Protein AF-A0A9P0M5P2-F1 (afdb_monomer)

Sequence (116 aa):
MSYFNILSQTMSTMWVRGISEVAELLVAIRRLQSFMLNEEFIEHNKPQNNNGADIRAIDSRDALNIKGLTAYWSTGSSDLALKNISLNVKKRQLLGIIGPVGSGKSSLLQTILGTI

Secondary structure (DSSP, 8-state):
-HHHHHHHHHHHHHHHHHHHHHHHHHHHHHHHHHHHTSPP-----------SS--S---TTEEEEEEEEEEESSTT---EEEEEEEEEEETT--------TTSSHHHHHHHHHT--

pLDDT: mean 75.84, std 13.61, range [46.59, 95.81]

Radius of gyration: 28.47 Å; Cα contacts (8 Å, |Δi|>4): 74; chains: 1; bounding box: 52×32×88 Å

Nearest PDB structures (foldseek):
  8iz7-assembly1_A  TM=6.114E-01  e=1.333E-03  Homo sapiens
  8iza-assembly1_A  TM=5.910E-01  e=4.669E-03  Homo sapiens
  8vsi-assembly1_A  TM=6.419E-01  e=3.609E-02  Escherichia coli
  5koy-assembly1_A  TM=8.638E-01  e=6.155E-01  Mus musculus
  7a69-assembly1_A  TM=8.126E-01  e=5.763E-01  Homo sapiens

S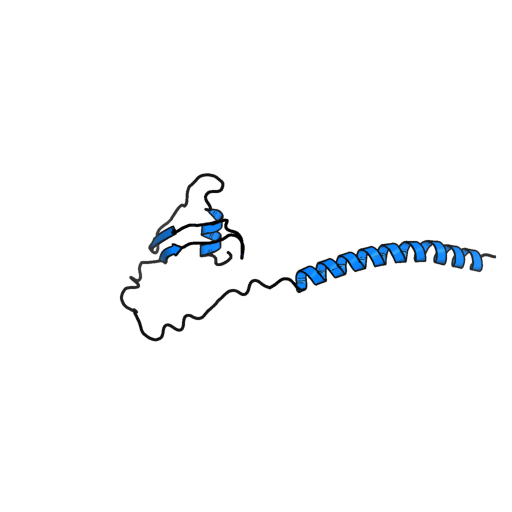olvent-accessible surface area (backbone atoms only — not comparable to full-atom values): 7454 Å² total; per-residue (Å²): 116,68,68,59,52,50,52,51,49,49,54,58,53,51,49,59,49,45,55,53,53,51,53,53,50,52,52,52,50,52,51,51,50,55,60,72,68,47,82,73,85,72,75,82,77,68,78,79,79,78,81,82,81,78,97,74,76,81,55,92,51,63,66,44,83,44,75,61,44,63,43,47,79,45,103,84,52,90,54,66,47,40,74,61,45,66,47,81,40,46,60,98,62,89,85,84,92,83,79,64,93,87,69,26,65,69,52,52,52,33,44,76,73,66,79,90

InterPro domains:
  IPR003439 ABC transporter-like, ATP-binding domain [PF00005] (82-115)
  IPR027417 P-loop containing nucleoside triphosphate hydrolase [G3DSA:3.40.50.300] (29-116)
  IPR027417 P-loop containing nucleoside triphosphate hydrolase [SSF52540] (19-115)
  IPR050173 ATP-binding cassette transporter C-like [PTHR24223] (2-115)

Foldseek 3Di:
DVVVVVVVCCCVPVVVVVVVVVVVVVVVVVVVVVVVPDDDPPLPPPPPPPDDDDPDDPPVFWDDWDFQDWDAPDDPDPHTLDGGDTDTDTPPDDDDDDDDPSNNPVVVVCVVVSND

Mean predicted aligned error: 14.98 Å

Structure (mmCIF, N/CA/C/O backbone):
data_AF-A0A9P0M5P2-F1
#
_entry.id   AF-A0A9P0M5P2-F1
#
loop_
_atom_site.group_PDB
_atom_site.id
_atom_site.type_symbol
_atom_site.label_atom_id
_atom_site.label_alt_id
_atom_site.label_comp_id
_atom_site.label_asym_id
_atom_site.label_entity_id
_atom_site.label_seq_id
_atom_site.pdbx_PDB_ins_code
_atom_site.Cartn_x
_atom_site.Cartn_y
_atom_site.Cartn_z
_atom_site.occupancy
_atom_site.B_iso_or_equiv
_atom_site.auth_seq_id
_atom_site.auth_comp_id
_atom_site.auth_asym_id
_atom_site.auth_atom_id
_atom_site.pdbx_PDB_model_num
ATOM 1 N N . MET A 1 1 ? 29.495 -10.610 -56.060 1.00 60.94 1 MET A N 1
ATOM 2 C CA . MET A 1 1 ? 28.788 -9.340 -55.773 1.00 60.94 1 MET A CA 1
ATOM 3 C C . MET A 1 1 ? 27.605 -9.494 -54.809 1.00 60.94 1 MET A C 1
ATOM 5 O O . MET A 1 1 ? 27.546 -8.730 -53.862 1.00 60.94 1 MET A O 1
ATOM 9 N N . SER A 1 2 ? 26.705 -10.478 -54.958 1.00 74.56 2 SER A N 1
ATOM 10 C CA . SER A 1 2 ? 25.519 -10.617 -54.079 1.00 74.56 2 SER A CA 1
ATOM 11 C C . SER A 1 2 ? 25.825 -10.986 -52.606 1.00 74.56 2 SER A C 1
ATOM 13 O O . SER A 1 2 ? 25.299 -10.343 -51.704 1.00 74.56 2 SER A O 1
ATOM 15 N N . TYR A 1 3 ? 26.739 -11.931 -52.339 1.00 81.94 3 TYR A N 1
ATOM 16 C CA . TYR A 1 3 ? 27.072 -12.359 -50.964 1.00 81.94 3 TYR A CA 1
ATOM 17 C C . TYR A 1 3 ? 27.637 -11.246 -50.074 1.00 81.94 3 TYR A C 1
ATOM 19 O O . TYR A 1 3 ? 27.290 -11.155 -48.901 1.00 81.94 3 TYR A O 1
ATOM 27 N N . PHE A 1 4 ? 28.485 -10.383 -50.636 1.00 86.06 4 PHE A N 1
ATOM 28 C CA . PHE A 1 4 ? 29.075 -9.266 -49.900 1.00 86.06 4 PHE A CA 1
ATOM 29 C C . PHE A 1 4 ? 28.017 -8.227 -49.505 1.00 86.06 4 PHE A C 1
ATOM 31 O O . PHE A 1 4 ? 28.019 -7.748 -48.376 1.00 86.06 4 PHE A O 1
ATOM 38 N N . ASN A 1 5 ? 27.064 -7.941 -50.397 1.00 82.06 5 ASN A N 1
ATOM 39 C CA . ASN A 1 5 ? 25.975 -7.008 -50.112 1.00 82.06 5 ASN A CA 1
ATOM 40 C C . ASN A 1 5 ? 25.025 -7.546 -49.037 1.00 82.06 5 ASN A C 1
ATOM 42 O O . ASN A 1 5 ? 24.620 -6.785 -48.166 1.00 82.06 5 ASN A O 1
ATOM 46 N N . ILE A 1 6 ? 24.724 -8.849 -49.048 1.00 87.38 6 ILE A N 1
ATOM 47 C CA . ILE A 1 6 ? 23.899 -9.478 -48.006 1.00 87.38 6 ILE A CA 1
ATOM 48 C C . ILE A 1 6 ? 24.625 -9.424 -46.659 1.00 87.38 6 ILE A C 1
ATOM 50 O O . ILE A 1 6 ? 24.048 -8.966 -45.681 1.00 87.38 6 ILE A O 1
ATOM 54 N N . LEU A 1 7 ? 25.907 -9.799 -46.607 1.00 85.62 7 LEU A N 1
ATOM 55 C CA . LEU A 1 7 ? 26.704 -9.722 -45.377 1.00 85.62 7 LEU A CA 1
ATOM 56 C C . LEU A 1 7 ? 26.805 -8.289 -44.839 1.00 85.62 7 LEU A C 1
ATOM 58 O O . LEU A 1 7 ? 26.638 -8.078 -43.641 1.00 85.62 7 LEU A O 1
ATOM 62 N N . SER A 1 8 ? 27.035 -7.305 -45.710 1.00 84.31 8 SER A N 1
ATOM 63 C CA . SER A 1 8 ? 27.102 -5.891 -45.327 1.00 84.31 8 SER A CA 1
ATOM 64 C C . SER A 1 8 ? 25.751 -5.373 -44.821 1.00 84.31 8 SER A C 1
ATOM 66 O O . SER A 1 8 ? 25.698 -4.686 -43.800 1.00 84.31 8 SER A O 1
ATOM 68 N N . GLN A 1 9 ? 24.649 -5.770 -45.463 1.00 85.06 9 GLN A N 1
ATOM 69 C CA . GLN A 1 9 ? 23.295 -5.418 -45.041 1.00 85.06 9 GLN A CA 1
ATOM 70 C C . GLN A 1 9 ? 22.941 -6.050 -43.691 1.00 85.06 9 GLN A C 1
ATOM 72 O O . GLN A 1 9 ? 22.476 -5.347 -42.795 1.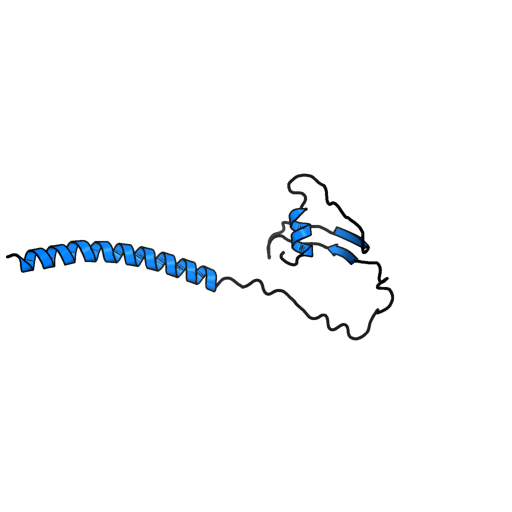00 85.06 9 GLN A O 1
ATOM 77 N N . THR A 1 10 ? 23.201 -7.344 -43.505 1.00 86.06 10 THR A N 1
ATOM 78 C CA . THR A 1 10 ? 22.998 -8.060 -42.238 1.00 86.06 10 THR A CA 1
ATOM 79 C C . THR A 1 10 ? 23.850 -7.456 -41.122 1.00 86.06 10 THR A C 1
ATOM 81 O O . THR A 1 10 ? 23.326 -7.174 -40.048 1.00 86.06 10 THR A O 1
ATOM 84 N N . MET A 1 11 ? 25.132 -7.174 -41.376 1.00 84.88 11 MET A N 1
ATOM 85 C CA . MET A 1 11 ? 26.033 -6.593 -40.375 1.00 84.88 11 MET A CA 1
ATOM 86 C C . MET A 1 11 ? 25.681 -5.151 -40.028 1.00 84.88 11 MET A C 1
ATOM 88 O O . MET A 1 11 ? 25.771 -4.785 -38.869 1.00 84.88 11 MET A O 1
ATOM 92 N N . SER A 1 12 ? 25.238 -4.325 -40.976 1.00 85.88 12 SER A N 1
ATOM 93 C CA . SER A 1 12 ? 24.833 -2.953 -40.654 1.00 85.88 12 SER A CA 1
ATOM 94 C C . SER A 1 12 ? 23.482 -2.907 -39.931 1.00 85.88 12 SER A C 1
ATOM 96 O O . SER A 1 12 ? 23.326 -2.170 -38.960 1.00 85.88 12 SER A O 1
ATOM 98 N N . THR A 1 13 ? 22.512 -3.723 -40.351 1.00 84.12 13 THR A N 1
ATOM 99 C CA . THR A 1 13 ? 21.137 -3.636 -39.830 1.00 84.12 13 THR A CA 1
ATOM 100 C C . THR A 1 13 ? 20.912 -4.461 -38.565 1.00 84.12 13 THR A C 1
ATOM 102 O O . THR A 1 13 ? 20.309 -3.955 -37.620 1.00 84.12 13 THR A O 1
ATOM 105 N N . MET A 1 14 ? 21.418 -5.699 -38.492 1.00 85.94 14 MET A N 1
ATOM 106 C CA . MET A 1 14 ? 21.240 -6.547 -37.306 1.00 85.94 14 MET A CA 1
ATOM 107 C C . MET A 1 14 ? 22.134 -6.108 -36.149 1.00 85.94 14 MET A C 1
ATOM 109 O O . MET A 1 14 ? 21.719 -6.219 -35.002 1.00 85.94 14 MET A O 1
ATOM 113 N N . TRP A 1 15 ? 23.326 -5.569 -36.421 1.00 86.50 15 TRP A N 1
ATOM 114 C CA . TRP A 1 15 ? 24.231 -5.099 -35.368 1.00 86.50 15 TRP A CA 1
ATOM 115 C C . TRP A 1 15 ? 23.701 -3.853 -34.662 1.00 86.50 15 TRP A C 1
ATOM 117 O O . TRP A 1 15 ? 23.620 -3.820 -33.436 1.00 86.50 15 TRP A O 1
ATOM 127 N N . VAL A 1 16 ? 23.293 -2.838 -35.433 1.00 87.12 16 VAL A N 1
ATOM 128 C CA . VAL A 1 16 ? 22.743 -1.596 -34.869 1.00 87.12 16 VAL A CA 1
ATOM 129 C C . VAL A 1 16 ? 21.468 -1.895 -34.084 1.00 87.12 16 VAL A C 1
ATOM 131 O O . VAL A 1 16 ? 21.314 -1.422 -32.961 1.00 87.12 16 VAL A O 1
ATOM 134 N N . ARG A 1 17 ? 20.595 -2.749 -34.630 1.00 87.88 17 ARG A N 1
ATOM 135 C CA . ARG A 1 17 ? 19.374 -3.183 -33.947 1.00 87.88 17 ARG A CA 1
ATOM 136 C C . ARG A 1 17 ? 19.664 -4.019 -32.697 1.00 87.88 17 ARG A C 1
ATOM 138 O O . ARG A 1 17 ? 19.031 -3.803 -31.669 1.00 87.88 17 ARG A O 1
ATOM 145 N N . GLY A 1 18 ? 20.646 -4.916 -32.759 1.00 91.38 18 GLY A N 1
ATOM 146 C CA . GLY A 1 18 ? 21.045 -5.760 -31.634 1.00 91.38 18 GLY A CA 1
ATOM 147 C C . GLY A 1 18 ? 21.552 -4.952 -30.442 1.00 91.38 18 GLY A C 1
ATOM 148 O O . GLY A 1 18 ? 21.198 -5.257 -29.309 1.00 91.38 18 GLY A O 1
ATOM 149 N N . ILE A 1 19 ? 22.310 -3.875 -30.674 1.00 89.44 19 ILE A N 1
ATOM 150 C CA . ILE A 1 19 ? 22.756 -2.979 -29.593 1.00 89.44 19 ILE A CA 1
ATOM 151 C C . ILE A 1 19 ? 21.556 -2.333 -28.884 1.00 89.44 19 ILE A C 1
ATOM 153 O O . ILE A 1 19 ? 21.537 -2.267 -27.653 1.00 89.44 19 ILE A O 1
ATOM 157 N N . SER A 1 20 ? 20.547 -1.887 -29.636 1.00 91.75 20 SER A N 1
ATOM 158 C CA . SER A 1 20 ? 19.327 -1.302 -29.067 1.00 91.75 20 SER A CA 1
ATOM 159 C C . SER A 1 20 ? 18.511 -2.321 -28.267 1.00 91.75 20 SER A C 1
ATOM 161 O O . SER A 1 20 ? 18.119 -2.032 -27.139 1.00 91.75 20 SER A O 1
ATOM 163 N N . GLU A 1 21 ? 18.318 -3.530 -28.798 1.00 93.31 21 GLU A N 1
ATOM 164 C CA . GLU A 1 21 ? 17.579 -4.599 -28.108 1.00 93.31 21 GLU A CA 1
ATOM 165 C C . GLU A 1 21 ? 18.308 -5.066 -26.833 1.00 93.31 21 GLU A C 1
ATOM 167 O O . GLU A 1 21 ? 17.681 -5.287 -25.796 1.00 93.31 21 GLU A O 1
ATOM 172 N N . VAL A 1 22 ? 19.645 -5.133 -26.855 1.00 94.56 22 VAL A N 1
ATOM 173 C CA . VAL A 1 22 ? 20.452 -5.428 -25.658 1.00 94.56 22 VAL A CA 1
ATOM 174 C C . VAL A 1 22 ? 20.316 -4.319 -24.613 1.00 94.56 22 VAL A C 1
ATOM 176 O O . VAL A 1 22 ? 20.211 -4.617 -23.423 1.00 94.56 22 VAL A O 1
ATOM 179 N N . ALA A 1 23 ? 20.280 -3.048 -25.020 1.00 94.31 23 ALA A N 1
ATOM 180 C CA . ALA A 1 23 ? 20.084 -1.940 -24.088 1.00 94.31 23 ALA A CA 1
ATOM 181 C C . ALA A 1 23 ? 18.717 -2.017 -23.384 1.00 94.31 23 ALA A C 1
ATOM 183 O O . ALA A 1 23 ? 18.644 -1.863 -22.162 1.00 94.31 23 ALA A O 1
ATOM 184 N N . GLU A 1 24 ? 17.648 -2.317 -24.125 1.00 93.88 24 GLU A N 1
ATOM 185 C CA . GLU A 1 24 ? 16.308 -2.515 -23.559 1.00 93.88 24 GLU A CA 1
ATOM 186 C C . GLU A 1 24 ? 16.259 -3.715 -22.608 1.00 93.88 24 GLU A C 1
ATOM 188 O O . GLU A 1 24 ? 15.739 -3.605 -21.491 1.00 93.88 24 GLU A O 1
ATOM 193 N N . LEU A 1 25 ? 16.874 -4.836 -22.998 1.00 95.81 25 LEU A N 1
ATOM 194 C CA . LEU A 1 25 ? 16.976 -6.025 -22.156 1.00 95.81 25 LEU A CA 1
ATOM 195 C C . LEU A 1 25 ? 17.718 -5.725 -20.846 1.00 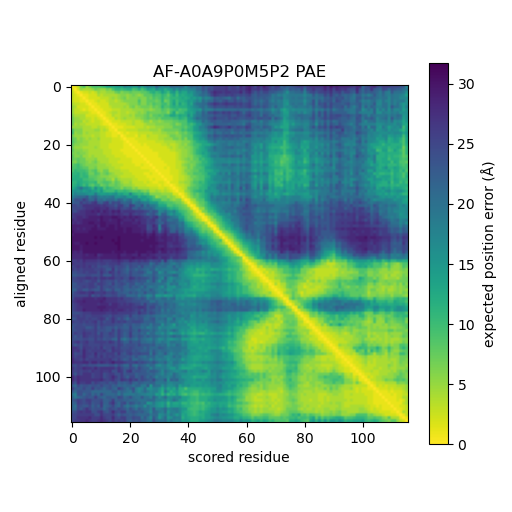95.81 25 LEU A C 1
ATOM 197 O O . LEU A 1 25 ? 17.277 -6.144 -19.777 1.00 95.81 25 LEU A O 1
ATOM 201 N N . LEU A 1 26 ? 18.811 -4.960 -20.896 1.00 95.31 26 LEU A N 1
ATOM 202 C CA . LEU A 1 26 ? 19.564 -4.572 -19.700 1.00 95.31 26 LEU A CA 1
ATOM 203 C C . LEU A 1 26 ? 18.728 -3.710 -18.747 1.00 95.31 26 LEU A C 1
ATOM 205 O O . LEU A 1 26 ? 18.820 -3.882 -17.530 1.00 95.31 26 LEU A O 1
ATOM 209 N N . VAL A 1 27 ? 17.886 -2.812 -19.265 1.00 94.00 27 VAL A N 1
ATOM 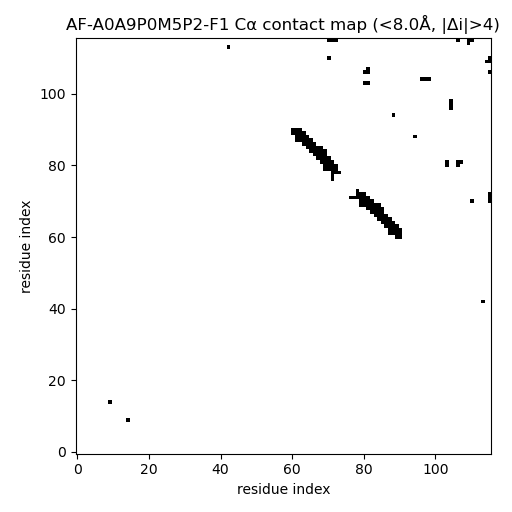210 C CA . VAL A 1 27 ? 16.949 -2.034 -18.436 1.00 94.00 27 VAL A CA 1
ATOM 211 C C . VAL A 1 27 ? 15.894 -2.945 -17.811 1.00 94.00 27 VAL A C 1
ATOM 213 O O . VAL A 1 27 ? 15.600 -2.805 -16.621 1.00 94.00 27 VAL A O 1
ATOM 216 N N . ALA A 1 28 ? 15.352 -3.896 -18.574 1.00 95.00 28 ALA A N 1
ATOM 217 C CA . ALA A 1 28 ? 14.388 -4.867 -18.064 1.00 95.00 28 ALA A CA 1
ATOM 218 C C . ALA A 1 28 ? 14.990 -5.736 -16.945 1.00 95.00 28 ALA A C 1
ATOM 220 O O . ALA A 1 28 ? 14.384 -5.873 -15.881 1.00 95.00 28 ALA A O 1
ATOM 221 N N . ILE A 1 29 ? 16.216 -6.236 -17.131 1.00 94.38 29 ILE A N 1
ATOM 222 C CA . ILE A 1 29 ? 16.944 -7.013 -16.117 1.00 94.38 29 ILE A CA 1
ATOM 223 C C . ILE A 1 29 ? 17.214 -6.165 -14.875 1.00 94.38 29 ILE A C 1
ATOM 225 O O . ILE A 1 29 ? 16.973 -6.628 -13.766 1.00 94.38 29 ILE A O 1
ATOM 229 N N . ARG A 1 30 ? 17.650 -4.908 -15.029 1.00 90.38 30 ARG A N 1
ATOM 230 C CA . ARG A 1 30 ? 17.863 -4.000 -13.887 1.00 90.38 30 ARG A CA 1
ATOM 231 C C . ARG A 1 30 ? 16.586 -3.777 -13.080 1.00 90.38 30 ARG A C 1
ATOM 233 O O . ARG A 1 30 ? 16.641 -3.750 -11.855 1.00 90.38 30 ARG A O 1
ATOM 240 N N . ARG A 1 31 ? 15.436 -3.646 -13.748 1.00 89.62 31 ARG A N 1
ATOM 241 C CA . ARG A 1 31 ? 14.133 -3.526 -13.075 1.00 89.62 31 ARG A CA 1
ATOM 242 C C . ARG A 1 31 ? 13.765 -4.807 -12.328 1.00 89.62 31 ARG A C 1
ATOM 244 O O . ARG A 1 31 ? 13.375 -4.723 -11.167 1.00 89.62 31 ARG A O 1
ATOM 251 N N . LEU A 1 32 ? 13.946 -5.977 -12.940 1.00 89.81 32 LEU A N 1
ATOM 252 C CA . LEU A 1 32 ? 13.725 -7.263 -12.264 1.00 89.81 32 LEU A CA 1
ATOM 253 C C . LEU A 1 32 ? 14.654 -7.442 -11.064 1.00 89.81 32 LEU A C 1
ATOM 255 O O . LEU A 1 32 ? 14.200 -7.825 -9.993 1.00 89.81 32 LEU A O 1
ATOM 259 N N . GLN A 1 33 ? 15.928 -7.089 -11.216 1.00 89.81 33 GLN A N 1
ATOM 260 C CA . GLN A 1 33 ? 16.892 -7.101 -10.127 1.00 89.81 33 GLN A CA 1
ATOM 261 C C . GLN A 1 33 ? 16.434 -6.184 -8.989 1.00 89.81 33 GLN A C 1
ATOM 263 O O . GLN A 1 33 ? 16.457 -6.612 -7.843 1.00 89.81 33 GLN A O 1
ATOM 268 N N . SER A 1 34 ? 15.970 -4.964 -9.292 1.00 83.44 34 SER A N 1
ATOM 269 C CA . SER A 1 34 ? 15.445 -4.055 -8.266 1.00 83.44 34 SER A CA 1
ATOM 270 C C . SER A 1 34 ? 14.212 -4.614 -7.558 1.00 83.44 34 SER A C 1
ATOM 272 O O . SER A 1 34 ? 14.079 -4.432 -6.359 1.00 83.44 34 SER A O 1
ATOM 274 N N . PHE A 1 35 ? 13.348 -5.344 -8.269 1.00 83.75 35 PHE A N 1
ATOM 275 C CA . PHE A 1 35 ? 12.196 -6.005 -7.665 1.00 83.75 35 PHE A CA 1
ATOM 276 C C . PHE A 1 35 ? 12.614 -7.156 -6.743 1.00 83.75 35 PHE A C 1
ATOM 278 O O . PHE A 1 35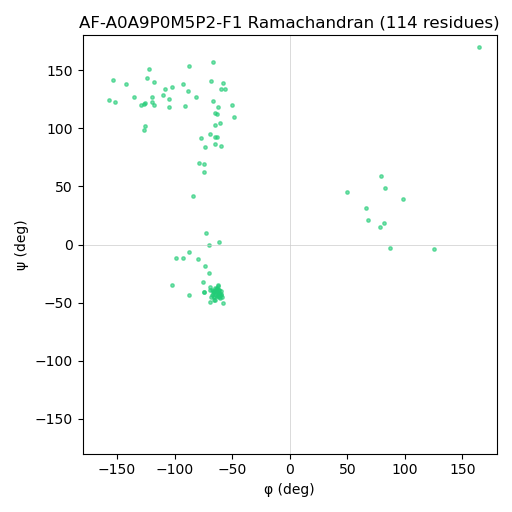 ? 12.119 -7.240 -5.627 1.00 83.75 35 PHE A O 1
ATOM 285 N N . MET A 1 36 ? 13.549 -8.003 -7.182 1.00 83.56 36 MET A N 1
ATOM 286 C CA . MET A 1 36 ? 14.039 -9.140 -6.392 1.00 83.56 36 MET A CA 1
ATOM 287 C C . MET A 1 36 ? 14.898 -8.731 -5.189 1.00 83.56 36 MET A C 1
ATOM 289 O O . MET A 1 36 ? 15.016 -9.502 -4.245 1.00 83.56 36 MET A O 1
ATOM 293 N N . LEU A 1 37 ? 15.530 -7.554 -5.236 1.00 80.31 37 LEU A N 1
ATOM 294 C CA . LEU A 1 37 ? 16.310 -6.992 -4.127 1.00 80.31 37 LEU A CA 1
ATOM 295 C C . LEU A 1 37 ? 15.473 -6.168 -3.147 1.00 80.31 37 LEU A C 1
ATOM 297 O O . LEU A 1 37 ? 16.016 -5.733 -2.133 1.00 80.31 37 LEU A O 1
ATOM 301 N N . ASN A 1 38 ? 14.191 -5.928 -3.432 1.00 73.75 38 ASN A N 1
ATOM 302 C CA . ASN A 1 38 ? 13.316 -5.303 -2.452 1.00 73.75 38 ASN A CA 1
ATOM 303 C C . ASN A 1 38 ? 13.079 -6.274 -1.293 1.00 73.75 38 ASN A C 1
ATOM 305 O O . ASN A 1 38 ? 12.911 -7.475 -1.498 1.00 73.75 38 ASN A O 1
ATOM 309 N N . GLU A 1 39 ? 13.050 -5.739 -0.077 1.00 68.50 39 GLU A N 1
ATOM 310 C CA . GLU A 1 39 ? 12.695 -6.508 1.108 1.00 68.50 39 GLU A CA 1
ATOM 311 C C . GLU A 1 39 ? 11.248 -6.994 0.959 1.00 68.50 39 GLU A C 1
ATOM 313 O O . GLU A 1 39 ? 10.317 -6.196 0.822 1.00 68.50 39 GLU A O 1
ATOM 318 N N . GLU A 1 40 ? 11.055 -8.315 0.939 1.00 62.00 40 GLU A N 1
ATOM 319 C CA . GLU A 1 40 ? 9.722 -8.886 1.079 1.00 62.00 40 GLU A CA 1
ATOM 320 C C . GLU A 1 40 ? 9.160 -8.429 2.424 1.00 62.00 40 GLU A C 1
ATOM 322 O O . GLU A 1 40 ? 9.852 -8.464 3.444 1.00 62.00 40 GLU A O 1
ATOM 327 N N . PHE A 1 41 ? 7.909 -7.968 2.429 1.00 54.62 41 PHE A N 1
ATOM 328 C CA . PHE A 1 41 ? 7.222 -7.589 3.655 1.00 54.62 41 PHE A CA 1
ATOM 329 C C . PHE A 1 41 ? 7.050 -8.863 4.489 1.00 54.62 41 PHE A C 1
ATOM 331 O O . PHE A 1 41 ? 6.119 -9.640 4.279 1.00 54.62 41 PHE A O 1
ATOM 338 N N . ILE A 1 42 ? 8.009 -9.126 5.380 1.00 57.28 42 ILE A N 1
ATOM 339 C CA . ILE A 1 42 ? 7.955 -10.247 6.309 1.00 57.28 42 ILE A CA 1
ATOM 340 C C . ILE A 1 42 ? 6.775 -9.959 7.224 1.00 57.28 42 ILE A C 1
ATOM 342 O O . ILE A 1 42 ? 6.856 -9.119 8.124 1.00 57.28 42 ILE A O 1
ATOM 346 N N . GLU A 1 43 ? 5.671 -10.657 6.972 1.00 55.25 43 GLU A N 1
ATOM 347 C CA . GLU A 1 43 ? 4.563 -10.775 7.900 1.00 55.25 43 GLU A CA 1
ATOM 348 C C . GLU A 1 43 ? 5.175 -11.143 9.254 1.00 55.25 43 GLU A C 1
ATOM 350 O O . GLU A 1 43 ? 5.741 -12.225 9.431 1.00 55.25 43 GLU A O 1
ATOM 355 N N . HIS A 1 44 ? 5.152 -10.202 10.201 1.00 53.62 44 HIS A N 1
ATOM 356 C CA . HIS A 1 44 ? 5.667 -10.403 11.550 1.00 53.62 44 HIS A CA 1
ATOM 357 C C . HIS A 1 44 ? 4.668 -11.286 12.304 1.00 53.62 44 HIS A C 1
ATOM 359 O O . HIS A 1 44 ? 4.061 -10.890 13.297 1.00 53.62 44 HIS A O 1
ATOM 365 N N . ASN A 1 45 ? 4.482 -12.509 11.815 1.00 52.59 45 ASN A N 1
ATOM 366 C CA . ASN A 1 45 ? 3.763 -13.570 12.478 1.00 52.59 45 ASN A CA 1
ATOM 367 C C . ASN A 1 45 ? 4.681 -14.069 13.598 1.00 52.59 45 ASN A C 1
ATOM 369 O O . ASN A 1 45 ? 5.278 -15.140 13.536 1.00 52.59 45 ASN A O 1
ATOM 373 N N . LYS A 1 46 ? 4.877 -13.228 14.621 1.00 46.59 46 LYS A N 1
ATOM 374 C CA . LYS A 1 46 ? 5.326 -13.714 15.918 1.00 46.59 46 LYS A CA 1
ATOM 375 C C . LYS A 1 46 ? 4.182 -14.589 16.418 1.00 46.59 46 LYS A C 1
ATOM 377 O O . LYS A 1 46 ? 3.134 -14.028 16.748 1.00 46.59 46 LYS A O 1
ATOM 382 N N . PRO A 1 47 ? 4.346 -15.918 16.549 1.00 48.00 47 PRO A N 1
ATOM 383 C CA . PRO A 1 47 ? 3.497 -16.639 17.469 1.00 48.00 47 PRO A CA 1
ATOM 384 C C . PRO A 1 47 ? 3.777 -16.013 18.835 1.00 48.00 47 PRO A C 1
ATOM 386 O O . PRO A 1 47 ? 4.850 -16.203 19.413 1.00 48.00 47 PRO A O 1
ATOM 389 N N . GLN A 1 48 ? 2.850 -15.192 19.334 1.00 49.97 48 GLN A N 1
ATOM 390 C CA . GLN A 1 48 ? 2.825 -14.883 20.751 1.00 49.97 48 GLN A CA 1
ATOM 391 C C . GLN A 1 48 ? 2.560 -16.205 21.463 1.00 49.97 48 GLN A C 1
ATOM 393 O O . GLN A 1 48 ? 1.429 -16.659 21.618 1.00 49.97 48 GLN A O 1
ATOM 398 N N . ASN A 1 49 ? 3.663 -16.851 21.828 1.00 47.59 49 ASN A N 1
ATOM 399 C CA . ASN A 1 49 ? 3.731 -17.890 22.824 1.00 47.59 49 ASN A CA 1
ATOM 400 C C . ASN A 1 49 ? 3.246 -17.279 24.144 1.00 47.59 49 ASN A C 1
ATOM 402 O O . ASN A 1 49 ? 4.034 -16.766 24.939 1.00 47.59 49 ASN A O 1
ATOM 406 N N . ASN A 1 50 ? 1.930 -17.280 24.340 1.00 50.56 50 ASN A N 1
ATOM 407 C CA . ASN A 1 50 ? 1.295 -16.877 25.583 1.00 50.56 50 ASN A CA 1
ATOM 408 C C . ASN A 1 50 ? 1.406 -18.025 26.587 1.00 50.56 50 ASN A C 1
ATOM 410 O O . ASN A 1 50 ? 0.421 -18.668 26.950 1.00 50.56 50 ASN A O 1
ATOM 414 N N . ASN A 1 51 ? 2.626 -18.264 27.060 1.00 51.62 51 ASN A N 1
ATOM 415 C CA . ASN A 1 51 ? 2.837 -18.958 28.316 1.00 51.62 51 ASN A CA 1
ATOM 416 C C . ASN A 1 51 ? 2.366 -18.040 29.455 1.00 51.62 51 ASN A C 1
ATOM 418 O O . ASN A 1 51 ? 3.111 -17.195 29.940 1.00 51.62 51 ASN A O 1
ATOM 422 N N . GLY A 1 52 ? 1.118 -18.235 29.887 1.00 53.19 52 GLY A N 1
ATOM 423 C CA . GLY A 1 52 ? 0.753 -18.084 31.295 1.00 53.19 52 GLY A CA 1
ATOM 424 C C . GLY A 1 52 ? 0.465 -16.682 31.839 1.00 53.19 52 GLY A C 1
ATOM 425 O O . GLY A 1 52 ? 0.933 -16.381 32.930 1.00 53.19 52 GLY A O 1
ATOM 426 N N . ALA A 1 53 ? -0.367 -15.869 31.182 1.00 52.66 53 ALA A N 1
ATOM 427 C CA . ALA A 1 53 ? -1.140 -14.839 31.887 1.00 52.66 53 ALA A CA 1
ATOM 428 C C . ALA A 1 53 ? -2.400 -14.431 31.100 1.00 52.66 53 ALA A C 1
ATOM 430 O O . ALA A 1 53 ? -2.312 -14.002 29.957 1.00 52.66 53 ALA A O 1
ATOM 431 N N . ASP A 1 54 ? -3.556 -14.549 31.759 1.00 49.06 54 ASP A N 1
ATOM 432 C CA . ASP A 1 54 ? -4.873 -14.002 31.388 1.00 49.06 54 ASP A CA 1
ATOM 433 C C . ASP A 1 54 ? -5.738 -14.712 30.322 1.00 49.06 54 ASP A C 1
ATOM 435 O O . ASP A 1 54 ? -6.254 -14.130 29.374 1.00 49.06 54 ASP A O 1
ATOM 439 N N . ILE A 1 55 ? -6.074 -15.979 30.594 1.00 55.69 55 ILE A N 1
ATOM 440 C CA . ILE A 1 55 ? -7.283 -16.655 30.064 1.00 55.69 55 ILE A CA 1
ATOM 441 C C . ILE A 1 55 ? -8.506 -16.315 30.948 1.00 55.69 55 ILE A C 1
ATOM 443 O O . ILE A 1 55 ? -9.306 -17.173 31.322 1.00 55.69 55 ILE A O 1
ATOM 447 N N . ARG A 1 56 ? -8.645 -15.057 31.375 1.00 50.72 56 ARG A N 1
ATOM 448 C CA . ARG A 1 56 ? -9.790 -14.590 32.167 1.00 50.72 56 ARG A CA 1
ATOM 449 C C . ARG A 1 56 ? -10.389 -13.371 31.477 1.00 50.72 56 ARG A C 1
ATOM 451 O O . ARG A 1 56 ? -9.914 -12.263 31.658 1.00 50.72 56 ARG A O 1
ATOM 458 N N . ALA A 1 57 ? -11.458 -13.623 30.715 1.00 50.72 57 ALA A N 1
ATOM 459 C CA . ALA A 1 57 ? -12.327 -12.653 30.032 1.00 50.72 57 ALA A CA 1
ATOM 460 C C . ALA A 1 57 ? -12.083 -12.385 28.533 1.00 50.72 57 ALA A C 1
ATOM 462 O O . ALA A 1 57 ? -12.337 -11.279 28.061 1.00 50.72 57 ALA A O 1
ATOM 463 N N . ILE A 1 58 ? -11.761 -13.409 27.732 1.00 56.16 58 ILE A N 1
ATOM 464 C CA . ILE A 1 58 ? -12.339 -13.436 26.377 1.00 56.16 58 ILE A CA 1
ATOM 465 C C . ILE A 1 58 ? -13.812 -13.810 26.569 1.00 56.16 58 ILE A C 1
ATOM 467 O O . ILE A 1 58 ? -14.178 -14.988 26.531 1.00 56.16 58 ILE A O 1
ATOM 471 N N . ASP A 1 59 ? -14.657 -12.818 26.871 1.00 57.09 59 ASP A N 1
ATOM 472 C CA . ASP A 1 59 ? -16.100 -12.983 26.716 1.00 57.09 59 ASP A CA 1
ATOM 473 C C . ASP A 1 59 ? -16.295 -13.517 25.296 1.00 57.09 59 ASP A C 1
ATOM 475 O O . ASP A 1 59 ? -15.862 -12.908 24.316 1.00 57.09 59 ASP A O 1
ATOM 479 N N . SER A 1 60 ? -16.885 -14.706 25.171 1.00 59.78 60 SER A N 1
ATOM 480 C CA . SER A 1 60 ? -17.013 -15.432 23.901 1.00 59.78 60 SER A CA 1
ATOM 481 C C . SER A 1 60 ? -17.832 -14.665 22.851 1.00 59.78 60 SER A C 1
ATOM 483 O O . SER A 1 60 ? -18.057 -15.176 21.752 1.00 59.78 60 SER A O 1
ATOM 485 N N . ARG A 1 61 ? -18.276 -13.454 23.197 1.00 64.88 61 ARG A N 1
ATOM 486 C CA . ARG A 1 61 ? -19.051 -12.484 22.437 1.00 64.88 61 ARG A CA 1
ATOM 487 C C . ARG A 1 61 ? -18.218 -11.377 21.797 1.00 64.88 61 ARG A C 1
ATOM 489 O O . ARG A 1 61 ? -18.782 -10.705 20.945 1.00 64.88 61 ARG A O 1
ATOM 496 N N . ASP A 1 62 ? -16.941 -11.194 22.119 1.00 70.25 62 ASP A N 1
ATOM 497 C CA . ASP A 1 62 ? -16.120 -10.161 21.470 1.00 70.25 62 ASP A CA 1
ATOM 498 C C . ASP A 1 62 ? -15.463 -10.718 20.192 1.00 70.25 62 ASP A C 1
ATOM 500 O O . ASP A 1 62 ? -14.967 -11.847 20.165 1.00 70.25 62 ASP A O 1
ATOM 504 N N . ALA A 1 63 ? -15.550 -9.965 19.092 1.00 75.06 63 ALA A N 1
ATOM 505 C CA . ALA A 1 63 ? -15.008 -10.331 17.779 1.00 75.06 63 ALA A CA 1
ATOM 506 C C . ALA A 1 63 ? -13.691 -9.607 17.476 1.00 75.06 63 ALA A C 1
ATOM 508 O O . ALA A 1 63 ? -12.814 -10.183 16.840 1.00 75.06 63 ALA A O 1
ATOM 509 N N . LEU A 1 64 ? -13.555 -8.356 17.924 1.00 77.56 64 LEU A N 1
ATOM 510 C CA . LEU A 1 64 ? -12.377 -7.529 17.684 1.00 77.56 64 LEU A CA 1
ATOM 511 C C . LEU A 1 64 ? -12.213 -6.527 18.830 1.00 77.56 64 LEU A C 1
ATOM 513 O O . LEU A 1 64 ? -13.111 -5.728 19.078 1.00 77.56 64 LEU A O 1
ATOM 517 N N . ASN A 1 65 ? -11.069 -6.550 19.510 1.00 81.06 65 ASN A N 1
ATOM 518 C CA . ASN A 1 65 ? -10.732 -5.597 20.567 1.00 81.06 65 ASN A CA 1
ATOM 519 C C . ASN A 1 65 ? -9.382 -4.954 20.243 1.00 81.06 65 ASN A C 1
ATOM 521 O O . ASN A 1 65 ? -8.330 -5.561 20.425 1.00 81.06 65 ASN A O 1
ATOM 525 N N . ILE A 1 66 ? -9.431 -3.730 19.733 1.00 80.94 66 ILE A N 1
ATOM 526 C CA . ILE A 1 66 ? -8.274 -2.910 19.395 1.00 80.94 66 ILE A CA 1
ATOM 527 C C . ILE A 1 66 ? -8.153 -1.843 20.479 1.00 80.94 66 ILE A C 1
ATOM 529 O O . ILE A 1 66 ? -9.101 -1.094 20.717 1.00 80.94 66 ILE A O 1
ATOM 533 N N . LYS A 1 67 ? -6.991 -1.744 21.128 1.00 81.25 67 LYS A N 1
ATOM 534 C CA . LYS A 1 67 ? -6.695 -0.697 22.114 1.00 81.25 67 LYS A CA 1
ATOM 535 C C . LYS A 1 67 ? -5.413 0.023 21.721 1.00 81.25 67 LYS A C 1
ATOM 537 O O . LYS A 1 67 ? -4.367 -0.608 21.619 1.00 81.25 67 LYS A O 1
ATOM 542 N N . GLY A 1 68 ? -5.506 1.335 21.523 1.00 77.19 68 GLY A N 1
ATOM 543 C CA . GLY A 1 68 ? -4.345 2.198 21.293 1.00 77.19 68 GLY A CA 1
ATOM 544 C C . GLY A 1 68 ? -3.585 1.951 19.987 1.00 77.19 68 GLY A C 1
ATOM 545 O O . GLY A 1 68 ? -2.374 2.160 19.940 1.00 77.19 68 GLY A O 1
ATOM 546 N N . LEU A 1 69 ? -4.271 1.530 18.921 1.00 75.88 69 LEU A N 1
ATOM 547 C CA . LEU A 1 69 ? -3.635 1.255 17.633 1.00 75.88 69 LEU A CA 1
ATOM 548 C C . LEU A 1 69 ? -3.093 2.539 17.007 1.00 75.88 69 LEU A C 1
ATOM 550 O O . LEU A 1 69 ? -3.834 3.500 16.779 1.00 75.88 69 LEU A O 1
ATOM 554 N N . THR A 1 70 ? -1.798 2.527 16.714 1.00 78.81 70 THR A N 1
ATOM 555 C CA . THR A 1 70 ? -1.100 3.592 15.996 1.00 78.81 70 THR A CA 1
ATOM 556 C C . THR A 1 70 ? -0.379 2.952 14.820 1.00 78.81 70 THR A C 1
ATOM 558 O O . THR A 1 70 ? 0.419 2.043 15.027 1.00 78.81 70 THR A O 1
ATOM 561 N N . ALA A 1 71 ? -0.702 3.388 13.604 1.00 74.62 71 ALA A N 1
ATOM 562 C CA . ALA A 1 71 ? -0.168 2.828 12.365 1.00 74.62 71 ALA A CA 1
ATOM 563 C C . ALA A 1 71 ? 0.489 3.929 11.532 1.00 74.62 71 ALA A C 1
ATOM 565 O O . ALA A 1 71 ? 0.000 5.065 11.487 1.00 74.62 71 ALA A O 1
ATOM 566 N N . TYR A 1 72 ? 1.580 3.575 10.862 1.00 78.25 72 TYR A N 1
ATOM 567 C CA . TYR A 1 72 ? 2.386 4.468 10.036 1.00 78.25 72 TYR A CA 1
ATOM 568 C C . TYR A 1 72 ? 2.357 3.955 8.599 1.00 78.25 72 TYR A C 1
ATOM 570 O O . TYR A 1 72 ? 2.414 2.752 8.383 1.00 78.25 72 TYR A O 1
ATOM 578 N N . TRP A 1 73 ? 2.260 4.851 7.616 1.00 71.19 73 TRP A N 1
ATOM 579 C CA . TRP A 1 73 ? 2.175 4.439 6.205 1.00 71.19 73 TRP A CA 1
ATOM 580 C C . TRP A 1 73 ? 3.500 3.923 5.628 1.00 71.19 73 TRP A C 1
ATOM 582 O O . TRP A 1 73 ? 3.507 3.288 4.579 1.00 71.19 73 TRP A O 1
ATOM 592 N N . SER A 1 74 ? 4.628 4.228 6.268 1.00 65.19 74 SER A N 1
ATOM 593 C CA . SER A 1 74 ? 5.951 3.864 5.770 1.00 65.19 74 SER A CA 1
ATOM 594 C C . SER A 1 74 ? 6.944 3.747 6.921 1.00 65.19 74 SER A C 1
ATOM 596 O O . SER A 1 74 ? 6.916 4.540 7.869 1.00 65.19 74 SER A O 1
ATOM 598 N N . THR A 1 75 ? 7.837 2.763 6.826 1.00 57.94 75 THR A N 1
ATOM 599 C CA . THR A 1 75 ? 8.967 2.541 7.733 1.00 57.94 75 THR A CA 1
ATOM 600 C C . THR A 1 75 ? 9.955 3.705 7.631 1.00 57.94 75 THR A C 1
ATOM 602 O O . THR A 1 75 ? 10.902 3.669 6.851 1.00 57.94 75 THR A O 1
ATOM 605 N N . GLY A 1 76 ? 9.713 4.768 8.403 1.00 54.19 76 GLY A N 1
ATOM 606 C CA . GLY A 1 76 ? 10.583 5.950 8.484 1.00 54.19 76 GLY A CA 1
ATOM 607 C C . GLY A 1 76 ? 9.898 7.289 8.205 1.00 54.19 76 GLY A C 1
ATOM 608 O O . GLY A 1 76 ? 10.533 8.332 8.350 1.00 54.19 76 GLY A O 1
ATOM 609 N N . SER A 1 77 ? 8.613 7.295 7.844 1.00 55.97 77 SER A N 1
ATOM 610 C CA . SER A 1 77 ? 7.846 8.532 7.657 1.00 55.97 77 SER A CA 1
ATOM 611 C C . SER A 1 77 ? 7.113 8.926 8.942 1.00 55.97 77 SER A C 1
ATOM 613 O O . SER A 1 77 ? 6.504 8.091 9.606 1.00 55.97 77 SER A O 1
ATOM 615 N N . SER A 1 78 ? 7.111 10.221 9.274 1.00 58.75 78 SER A N 1
ATOM 616 C CA . SER A 1 78 ? 6.311 10.795 10.372 1.00 58.75 78 SER A CA 1
ATOM 617 C C . SER A 1 78 ? 4.802 10.820 10.088 1.00 58.75 78 SER A C 1
ATOM 619 O O . SER A 1 78 ? 4.024 11.282 10.925 1.00 58.75 78 SER A O 1
ATOM 621 N N . ASP A 1 79 ? 4.389 10.343 8.912 1.00 64.62 79 ASP A N 1
ATOM 622 C CA . ASP A 1 79 ? 3.004 10.339 8.463 1.00 64.62 79 ASP A CA 1
ATOM 623 C C . ASP A 1 79 ? 2.230 9.209 9.143 1.00 64.62 79 ASP A C 1
ATOM 625 O O . ASP A 1 79 ? 2.174 8.054 8.707 1.00 64.62 79 ASP A O 1
ATOM 629 N N . LEU A 1 80 ? 1.641 9.584 10.275 1.00 66.62 80 LEU A N 1
ATOM 630 C CA . LEU A 1 80 ? 0.700 8.783 11.039 1.00 66.62 80 LEU A CA 1
ATOM 631 C C . LEU A 1 80 ? -0.555 8.531 10.197 1.00 66.62 80 LEU A C 1
ATOM 633 O O . LEU A 1 80 ? -1.338 9.447 9.944 1.00 66.62 80 LEU A O 1
ATOM 637 N N . ALA A 1 81 ? -0.771 7.276 9.809 1.00 72.38 81 ALA A N 1
ATOM 638 C CA . ALA A 1 81 ? -1.993 6.851 9.135 1.00 72.38 81 ALA A CA 1
ATOM 639 C C . ALA A 1 81 ? -3.163 6.782 10.127 1.00 72.38 81 ALA A C 1
ATOM 641 O O . ALA A 1 81 ? -4.287 7.177 9.817 1.00 72.38 81 ALA A O 1
ATOM 642 N N . LEU A 1 82 ? -2.887 6.281 11.335 1.00 73.69 82 LEU A N 1
ATOM 643 C CA . LEU A 1 82 ? -3.849 6.103 12.420 1.00 73.69 82 LEU A CA 1
ATOM 644 C C . LEU A 1 82 ? -3.165 6.432 13.742 1.00 73.69 82 LEU A C 1
ATOM 646 O O . LEU A 1 82 ? -2.028 6.020 13.966 1.00 73.69 82 LEU A O 1
ATOM 650 N N . LYS A 1 83 ? -3.856 7.135 14.641 1.00 78.81 83 LYS A N 1
ATOM 651 C CA . LYS A 1 83 ? -3.322 7.510 15.954 1.00 78.81 83 LYS A CA 1
ATOM 652 C C . LYS A 1 83 ? -4.294 7.117 17.057 1.00 78.81 83 LYS A C 1
ATOM 654 O O . LYS A 1 83 ? -5.403 7.641 17.105 1.00 78.81 83 LYS A O 1
ATOM 659 N N . ASN A 1 84 ? -3.836 6.259 17.969 1.00 81.00 84 ASN A N 1
ATOM 660 C CA . ASN A 1 84 ? -4.542 5.882 19.195 1.00 81.00 84 ASN A CA 1
ATOM 661 C C . ASN A 1 84 ? -6.012 5.459 18.980 1.00 81.00 84 ASN A C 1
ATOM 663 O O . ASN A 1 84 ? -6.914 5.894 19.700 1.00 81.00 84 ASN A O 1
ATOM 667 N N . ILE A 1 85 ? -6.273 4.620 17.976 1.00 80.50 85 ILE A N 1
ATOM 668 C CA . ILE A 1 85 ? -7.629 4.136 17.707 1.00 80.50 85 ILE A CA 1
ATOM 669 C C . ILE A 1 85 ? -7.939 2.976 18.649 1.00 80.50 85 ILE A C 1
ATOM 671 O O . ILE A 1 85 ? -7.186 2.005 18.734 1.00 80.50 85 ILE A O 1
ATOM 675 N N . SER A 1 86 ? -9.060 3.088 19.361 1.00 80.00 86 SER A N 1
ATOM 676 C CA . SER A 1 86 ? -9.592 2.020 20.204 1.00 80.00 86 SER A CA 1
ATOM 677 C C . SER A 1 86 ? -10.979 1.631 19.709 1.00 80.00 86 SER A C 1
ATOM 679 O O . SER A 1 86 ? -11.865 2.478 19.605 1.00 80.00 86 SER A O 1
ATOM 681 N N . LEU A 1 87 ? -11.153 0.358 19.373 1.00 81.50 87 LEU A N 1
ATOM 682 C CA . LEU A 1 87 ? -12.366 -0.188 18.779 1.00 81.50 87 LEU A CA 1
ATOM 683 C C . LEU A 1 87 ? -12.704 -1.503 19.478 1.00 81.50 87 LEU A C 1
ATOM 685 O O . LEU A 1 87 ? -11.873 -2.402 19.531 1.00 81.50 87 LEU A O 1
ATOM 689 N N . ASN A 1 88 ? -13.934 -1.631 19.968 1.00 82.19 88 ASN A N 1
ATOM 690 C CA . ASN A 1 88 ? -14.465 -2.899 20.453 1.00 82.19 88 ASN A CA 1
ATOM 691 C C . ASN A 1 88 ? -15.672 -3.294 19.595 1.00 82.19 88 ASN A C 1
ATOM 693 O O . ASN A 1 88 ? -16.650 -2.548 19.525 1.00 82.19 88 ASN A O 1
ATOM 697 N N . VAL A 1 89 ? -15.590 -4.448 18.938 1.00 81.81 89 VAL A N 1
ATOM 698 C CA . VAL A 1 89 ? -16.651 -5.013 18.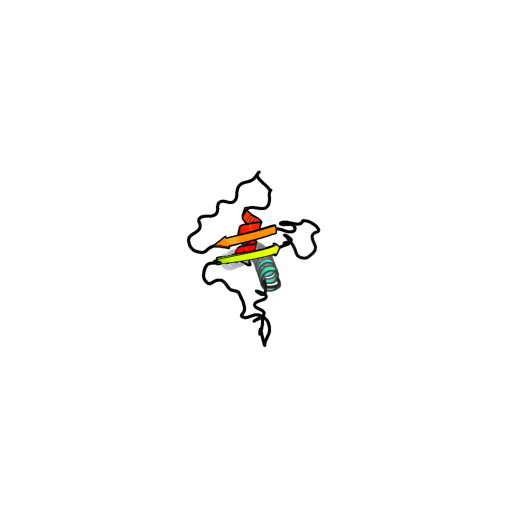101 1.00 81.81 89 VAL A CA 1
ATOM 699 C C . VAL A 1 89 ? -17.059 -6.358 18.665 1.00 81.81 89 VAL A C 1
ATOM 701 O O . VAL A 1 89 ? -16.233 -7.258 18.835 1.00 81.81 89 VAL A O 1
ATOM 704 N N . LYS A 1 90 ? -18.362 -6.517 18.891 1.00 83.81 90 LYS A N 1
ATOM 705 C CA . LYS A 1 90 ? -18.953 -7.775 19.344 1.00 83.81 90 LYS A CA 1
ATOM 706 C C . LYS A 1 90 ? -19.303 -8.674 18.160 1.00 83.81 90 LYS A C 1
ATOM 708 O O . LYS A 1 90 ? -19.598 -8.214 17.058 1.00 83.81 90 LYS A O 1
ATOM 713 N N . LYS A 1 91 ? -19.319 -9.984 18.386 1.00 78.81 91 LYS A N 1
ATOM 714 C CA . LYS A 1 91 ? -19.809 -10.978 17.429 1.00 78.81 91 LYS A CA 1
ATOM 715 C C . LYS A 1 91 ? -21.260 -10.659 17.076 1.00 78.81 91 LYS A C 1
ATOM 717 O O . LYS A 1 91 ? -22.062 -10.348 17.954 1.00 78.81 91 LYS A O 1
ATOM 722 N N . ARG A 1 92 ? -21.594 -10.796 15.788 1.00 81.69 92 ARG A N 1
ATOM 723 C CA . ARG A 1 92 ? -22.917 -10.490 15.202 1.00 81.69 92 ARG A CA 1
ATOM 724 C C . ARG A 1 92 ? -23.284 -8.996 15.181 1.00 81.69 92 ARG A C 1
ATOM 726 O O . ARG A 1 92 ? -24.462 -8.673 15.063 1.00 81.69 92 ARG A O 1
ATOM 733 N N . GLN A 1 93 ? -22.305 -8.095 15.265 1.00 80.44 93 GLN A N 1
ATOM 734 C CA . GLN A 1 93 ? -22.509 -6.655 15.103 1.00 80.44 93 GLN A CA 1
ATOM 735 C C . GLN A 1 93 ? -22.046 -6.191 13.714 1.00 80.44 93 GLN A C 1
ATOM 737 O O . GLN A 1 93 ? -20.967 -6.567 13.263 1.00 80.44 93 GLN A O 1
ATOM 742 N N . LEU A 1 94 ? -22.846 -5.352 13.051 1.00 82.69 94 LEU A N 1
ATOM 743 C CA . LEU A 1 94 ? -22.437 -4.632 11.844 1.00 82.69 94 LEU A CA 1
ATOM 744 C C . LEU A 1 94 ? -21.854 -3.274 12.257 1.00 82.69 94 LEU A C 1
ATOM 746 O O . LEU A 1 94 ? -22.547 -2.471 12.879 1.00 82.69 94 LEU A O 1
ATOM 750 N N . LEU A 1 95 ? -20.588 -3.028 11.924 1.00 83.69 95 LEU A N 1
ATOM 751 C CA . LEU A 1 95 ? -19.899 -1.766 12.189 1.00 83.69 95 LEU A CA 1
ATOM 752 C C . LEU A 1 95 ? -19.654 -1.024 10.869 1.00 83.69 95 LEU A C 1
ATOM 754 O O . LEU A 1 95 ? -19.081 -1.589 9.941 1.00 83.69 95 LEU A O 1
ATOM 758 N 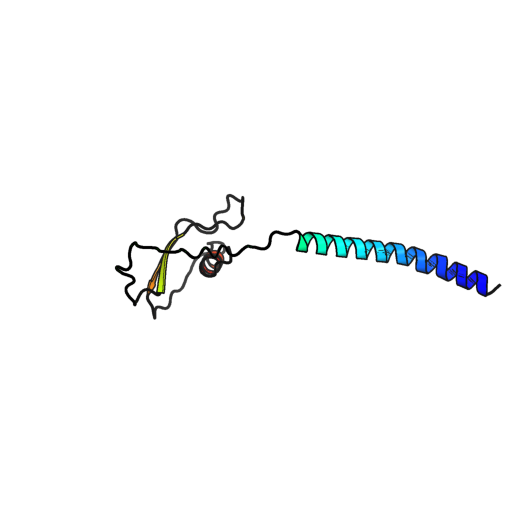N . GLY A 1 96 ? -20.047 0.248 10.808 1.00 85.62 96 GLY A N 1
ATOM 759 C CA . GLY A 1 96 ? -19.708 1.157 9.712 1.00 85.62 96 GLY A CA 1
ATOM 760 C C . GLY A 1 96 ? -18.686 2.201 10.159 1.00 85.62 96 GLY A C 1
ATOM 761 O O . GLY A 1 96 ? -18.845 2.803 11.219 1.00 85.62 96 GLY A O 1
ATOM 762 N N . ILE A 1 97 ? -17.651 2.434 9.350 1.00 84.31 97 ILE A N 1
ATOM 763 C CA . ILE A 1 97 ? -16.644 3.478 9.584 1.00 84.31 97 ILE A CA 1
ATOM 764 C C . ILE A 1 97 ? -16.918 4.629 8.607 1.00 84.31 97 ILE A C 1
ATOM 766 O O . ILE A 1 97 ? -16.843 4.444 7.393 1.00 84.31 97 ILE A O 1
ATOM 770 N N . ILE A 1 98 ? -17.211 5.824 9.126 1.00 86.94 98 ILE A N 1
ATOM 771 C CA . ILE A 1 98 ? -17.508 7.028 8.331 1.00 86.94 98 ILE A CA 1
ATOM 772 C C . ILE A 1 98 ? -16.542 8.171 8.665 1.00 86.94 98 ILE A C 1
ATOM 774 O O . ILE A 1 98 ? -16.026 8.256 9.775 1.00 86.94 98 ILE A O 1
ATOM 778 N N . GLY A 1 99 ? -16.275 9.048 7.694 1.00 85.44 99 GLY A N 1
ATOM 779 C CA . GLY A 1 99 ? -15.383 10.199 7.868 1.00 85.44 99 GLY A CA 1
ATOM 780 C C . GLY A 1 99 ? -14.939 10.827 6.539 1.00 85.44 99 GLY A C 1
ATOM 781 O O . GLY A 1 99 ? -15.145 10.219 5.484 1.00 85.44 99 GLY A O 1
ATOM 782 N N . PRO A 1 100 ? -14.285 12.001 6.563 1.00 86.12 100 PRO A N 1
ATOM 783 C CA . PRO A 1 100 ? -13.861 12.737 5.365 1.00 86.12 100 PRO A CA 1
ATOM 784 C C . PRO A 1 100 ? -12.779 12.001 4.558 1.00 86.12 100 PRO A C 1
ATOM 786 O O . PRO A 1 100 ? -12.069 11.143 5.085 1.00 86.12 100 PRO A O 1
ATOM 789 N N . VAL A 1 101 ? -12.641 12.296 3.261 1.00 83.81 101 VAL A N 1
ATOM 790 C CA . VAL A 1 101 ? -11.572 11.719 2.418 1.00 83.81 101 VAL A CA 1
ATOM 791 C C . VAL A 1 101 ? -10.205 12.031 3.046 1.00 83.81 101 VAL A C 1
ATOM 793 O O . VAL A 1 101 ? -9.984 13.140 3.514 1.00 83.81 101 VAL A O 1
ATOM 796 N N . GLY A 1 102 ? -9.320 11.031 3.129 1.00 77.44 102 GLY A N 1
ATOM 797 C CA . GLY A 1 102 ? -8.009 11.165 3.785 1.00 77.44 102 GLY A CA 1
ATOM 798 C C . GLY A 1 102 ? -7.985 10.894 5.296 1.00 77.44 102 GLY A C 1
ATOM 799 O O . GLY A 1 102 ? -6.912 10.857 5.879 1.00 77.44 102 GLY A O 1
ATOM 800 N N . SER A 1 103 ? -9.122 10.613 5.946 1.00 77.50 103 SER A N 1
ATOM 801 C CA . SER A 1 103 ? -9.177 10.345 7.399 1.00 77.50 103 SER A CA 1
ATOM 802 C C . SER A 1 103 ? -8.617 8.981 7.853 1.00 77.50 103 SER A C 1
ATOM 804 O O . SER A 1 103 ? -8.904 8.556 8.968 1.00 77.50 103 SER A O 1
ATOM 806 N N . GLY A 1 104 ? -7.942 8.231 6.977 1.00 78.31 104 GLY A N 1
ATOM 807 C CA . GLY A 1 104 ? -7.372 6.921 7.317 1.00 78.31 104 GLY A CA 1
ATOM 808 C C . GLY A 1 104 ? -8.353 5.737 7.359 1.00 78.31 104 GLY A C 1
ATOM 809 O O . GLY A 1 104 ? -7.995 4.685 7.859 1.00 78.31 104 GLY A O 1
ATOM 810 N N . LYS A 1 105 ? -9.580 5.833 6.819 1.00 88.06 105 LYS A N 1
ATOM 811 C CA . LYS A 1 105 ? -10.548 4.701 6.823 1.00 88.06 105 LYS A CA 1
ATOM 812 C C . LYS A 1 105 ? -10.006 3.443 6.140 1.00 88.06 105 LYS A C 1
ATOM 814 O O . LYS A 1 105 ? -10.063 2.361 6.713 1.00 88.06 105 LYS A O 1
ATOM 819 N N . SER A 1 106 ? -9.478 3.595 4.924 1.00 84.56 106 SER A N 1
ATOM 820 C CA . SER A 1 106 ? -8.868 2.486 4.185 1.00 84.56 106 SER A CA 1
ATOM 821 C C . SER A 1 106 ? -7.628 1.968 4.907 1.00 84.56 106 SER A C 1
ATOM 823 O O . SER A 1 106 ? -7.454 0.761 5.003 1.00 84.56 106 SER A O 1
ATOM 825 N N . SER A 1 107 ? -6.836 2.864 5.505 1.00 84.88 107 SER A N 1
ATOM 826 C CA . SER A 1 107 ? -5.685 2.497 6.332 1.00 84.88 107 SER A CA 1
ATOM 827 C C . SER A 1 107 ? -6.096 1.683 7.561 1.00 84.88 107 SER A C 1
ATOM 829 O O . SER A 1 107 ? -5.460 0.685 7.851 1.00 84.88 107 SER A O 1
ATOM 831 N N . LEU A 1 108 ? -7.202 2.022 8.235 1.00 83.19 108 LEU A N 1
ATOM 832 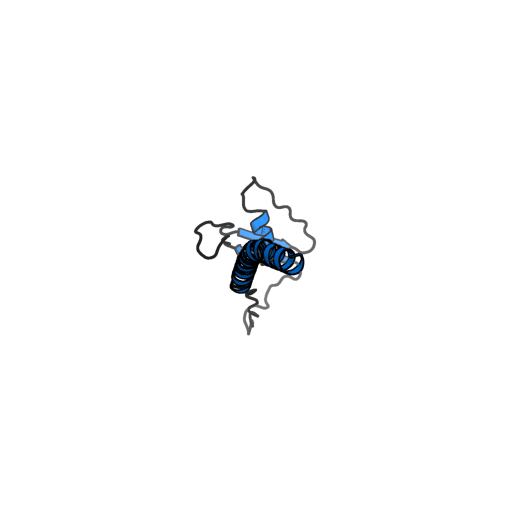C CA . LEU A 1 108 ? -7.739 1.240 9.356 1.00 83.19 108 LEU A CA 1
ATOM 833 C C . LEU A 1 108 ? -8.125 -0.177 8.931 1.00 83.19 108 LEU A C 1
ATOM 835 O O . LEU A 1 108 ? -7.819 -1.130 9.643 1.00 83.19 108 LEU A O 1
ATOM 839 N N . LEU A 1 109 ? -8.756 -0.325 7.764 1.00 83.19 109 LEU A N 1
ATOM 840 C CA . LEU A 1 109 ? -9.064 -1.644 7.210 1.00 83.19 109 LEU A CA 1
ATOM 841 C C . LEU A 1 109 ? -7.791 -2.421 6.861 1.00 83.19 109 LEU A C 1
ATOM 843 O O . LEU A 1 109 ? -7.702 -3.603 7.173 1.00 83.19 109 LEU A O 1
ATOM 847 N N . GLN A 1 110 ? -6.799 -1.754 6.273 1.00 80.25 110 GLN A N 1
ATOM 848 C CA . GLN A 1 110 ? -5.497 -2.339 5.956 1.00 80.25 110 GLN A CA 1
ATOM 849 C C . GLN A 1 110 ? -4.735 -2.782 7.212 1.00 80.25 110 GLN A C 1
ATOM 851 O O . GLN A 1 110 ? -4.153 -3.861 7.211 1.00 80.25 110 GLN A O 1
ATOM 856 N N . THR A 1 111 ? -4.793 -2.024 8.312 1.00 82.06 111 THR A N 1
ATOM 857 C CA . THR A 1 111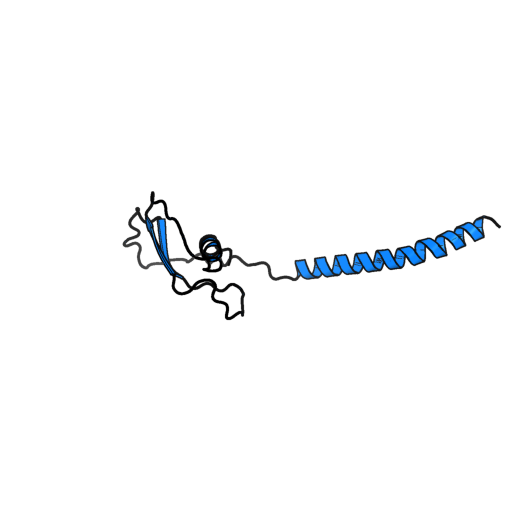 ? -4.174 -2.439 9.580 1.00 82.06 111 THR A CA 1
ATOM 858 C C . THR A 1 111 ? -4.901 -3.625 10.209 1.00 82.06 111 THR A C 1
ATOM 860 O O . THR A 1 111 ? -4.251 -4.526 10.726 1.00 82.06 111 THR A O 1
ATOM 863 N N . ILE A 1 112 ? -6.239 -3.671 10.145 1.00 80.56 112 ILE A N 1
ATOM 864 C CA . ILE A 1 112 ? -7.011 -4.841 10.609 1.00 80.56 112 ILE A CA 1
ATOM 865 C C . ILE A 1 112 ? -6.654 -6.086 9.784 1.00 80.56 112 ILE A C 1
ATOM 867 O O . ILE A 1 112 ? -6.626 -7.188 10.326 1.00 80.56 112 ILE A O 1
ATOM 871 N N . LEU A 1 113 ? -6.372 -5.907 8.492 1.00 80.56 113 LEU A N 1
ATOM 872 C CA . LEU A 1 113 ? -5.955 -6.979 7.590 1.00 80.56 113 LEU A CA 1
ATOM 873 C C . LEU A 1 113 ? -4.464 -7.348 7.728 1.00 80.56 113 LEU A C 1
ATOM 875 O O . LEU A 1 113 ? -4.062 -8.381 7.208 1.00 80.56 113 LEU A O 1
ATOM 879 N N . GLY A 1 114 ? -3.660 -6.532 8.421 1.00 71.75 114 GLY A N 1
ATOM 880 C CA . GLY A 1 114 ? -2.224 -6.753 8.630 1.00 71.75 114 GLY A CA 1
ATOM 881 C C . GLY A 1 114 ? -1.321 -6.323 7.469 1.00 71.75 114 GLY A C 1
ATOM 882 O O . GLY A 1 114 ? -0.190 -6.787 7.378 1.00 71.75 114 GLY A O 1
ATOM 883 N N . THR A 1 115 ? -1.799 -5.466 6.563 1.00 68.31 115 THR A N 1
ATOM 884 C CA . THR A 1 115 ? -1.054 -5.078 5.349 1.00 68.31 115 THR A CA 1
ATOM 885 C C . THR A 1 115 ? -0.204 -3.810 5.490 1.00 68.31 115 THR A C 1
ATOM 887 O O . THR A 1 115 ? 0.549 -3.508 4.570 1.00 68.31 115 THR A O 1
ATOM 890 N N . ILE A 1 116 ? -0.366 -3.038 6.574 1.00 64.50 116 ILE A N 1
ATOM 891 C CA . ILE A 1 116 ? 0.420 -1.823 6.877 1.00 64.50 116 ILE A CA 1
ATOM 892 C C . ILE A 1 116 ? 0.938 -1.835 8.310 1.00 64.50 116 ILE A C 1
ATOM 894 O O . ILE A 1 116 ? 0.254 -2.451 9.162 1.00 64.50 116 ILE A O 1
#

Organism: Acanthoscelides obtectus (NCBI:txid200917)